Protein AF-A0A533WDY1-F1 (afdb_monomer)

Structure (mmCIF, N/CA/C/O backbone):
data_AF-A0A533WDY1-F1
#
_entry.id   AF-A0A533WDY1-F1
#
loop_
_atom_site.group_PDB
_atom_site.id
_atom_site.type_symbol
_atom_site.label_atom_id
_atom_site.label_alt_id
_atom_site.label_comp_id
_atom_site.label_asym_id
_atom_site.label_entity_id
_atom_site.label_seq_id
_atom_site.pdbx_PDB_ins_code
_atom_site.Cartn_x
_atom_site.Cartn_y
_atom_site.Cartn_z
_atom_site.occupancy
_atom_site.B_iso_or_equiv
_atom_site.auth_seq_id
_atom_site.auth_comp_id
_atom_site.auth_asym_id
_atom_site.auth_atom_id
_atom_site.pdbx_PDB_model_num
ATOM 1 N N . MET A 1 1 ? 35.610 -53.688 -42.847 1.00 41.84 1 MET A N 1
ATOM 2 C CA . MET A 1 1 ? 35.176 -52.274 -42.911 1.00 41.84 1 MET A CA 1
ATOM 3 C C . MET A 1 1 ? 34.195 -52.022 -41.773 1.00 41.84 1 MET A C 1
ATOM 5 O O . MET A 1 1 ? 33.265 -52.800 -41.609 1.00 41.84 1 MET A O 1
ATOM 9 N N . GLN A 1 2 ? 34.498 -51.041 -40.918 1.00 41.91 2 GLN A N 1
ATOM 10 C CA . GLN A 1 2 ? 33.880 -50.808 -39.604 1.00 41.91 2 GLN A CA 1
ATOM 11 C C . GLN A 1 2 ? 32.393 -50.424 -39.673 1.00 41.91 2 GLN A C 1
ATOM 13 O O . GLN A 1 2 ? 32.012 -49.519 -40.414 1.00 41.91 2 GLN A O 1
ATOM 18 N N . ARG A 1 3 ? 31.581 -51.061 -38.815 1.00 45.38 3 ARG A N 1
ATOM 19 C CA . ARG A 1 3 ? 30.247 -50.586 -38.418 1.00 45.38 3 ARG A CA 1
ATOM 20 C C . ARG A 1 3 ? 30.391 -49.198 -37.789 1.00 45.38 3 ARG A C 1
ATOM 22 O O . ARG A 1 3 ? 31.098 -49.048 -36.797 1.00 45.38 3 ARG A O 1
ATOM 29 N N . ARG A 1 4 ? 29.722 -48.195 -38.358 1.00 45.75 4 ARG A N 1
ATOM 30 C CA . ARG A 1 4 ? 29.594 -46.869 -37.747 1.00 45.75 4 ARG A CA 1
ATOM 31 C C . ARG A 1 4 ? 28.451 -46.923 -36.739 1.00 45.75 4 ARG A C 1
ATOM 33 O O . ARG A 1 4 ? 27.290 -47.000 -37.126 1.00 45.75 4 ARG A O 1
ATOM 40 N N . THR A 1 5 ? 28.790 -46.942 -35.458 1.00 46.66 5 THR A N 1
ATOM 41 C CA . THR A 1 5 ? 27.829 -46.785 -34.365 1.00 46.66 5 THR A CA 1
ATOM 42 C C . THR A 1 5 ? 27.235 -45.380 -34.448 1.00 46.66 5 THR A C 1
ATOM 44 O O . THR A 1 5 ? 27.966 -44.399 -34.339 1.00 46.66 5 THR A O 1
ATOM 47 N N . VAL A 1 6 ? 25.925 -45.271 -34.673 1.00 53.97 6 VAL A N 1
ATOM 48 C CA . VAL A 1 6 ? 25.203 -43.998 -34.560 1.00 53.97 6 VAL A CA 1
ATOM 49 C C . VAL A 1 6 ? 24.959 -43.760 -33.074 1.00 53.97 6 VAL A C 1
ATOM 51 O O . VAL A 1 6 ? 24.160 -44.456 -32.454 1.00 53.97 6 VAL A O 1
ATOM 54 N N . ILE A 1 7 ? 25.695 -42.818 -32.491 1.00 43.84 7 ILE A N 1
ATOM 55 C CA . ILE A 1 7 ? 25.435 -42.331 -31.138 1.00 43.84 7 ILE A CA 1
ATOM 56 C C . ILE A 1 7 ? 24.378 -41.238 -31.276 1.00 43.84 7 ILE A C 1
ATOM 58 O O . ILE A 1 7 ? 24.679 -40.130 -31.717 1.00 43.84 7 ILE A O 1
ATOM 62 N N . THR A 1 8 ? 23.135 -41.550 -30.921 1.00 41.22 8 THR A N 1
ATOM 63 C CA . THR A 1 8 ? 22.111 -40.529 -30.691 1.00 41.22 8 THR A CA 1
ATOM 64 C C . THR A 1 8 ? 22.488 -39.785 -29.416 1.00 41.22 8 THR A C 1
ATOM 66 O O . THR A 1 8 ? 22.165 -40.219 -28.313 1.00 41.22 8 THR A O 1
ATOM 69 N N . ILE A 1 9 ? 23.214 -38.678 -29.553 1.00 41.12 9 ILE A N 1
ATOM 70 C CA . ILE A 1 9 ? 23.353 -37.721 -28.460 1.00 41.12 9 ILE A CA 1
ATOM 71 C C . ILE A 1 9 ? 22.032 -36.957 -28.414 1.00 41.12 9 ILE A C 1
ATOM 73 O O . ILE A 1 9 ? 21.782 -36.084 -29.244 1.00 41.12 9 ILE A O 1
ATOM 77 N N . VAL A 1 10 ? 21.169 -37.294 -27.456 1.00 36.31 10 VAL A N 1
ATOM 78 C CA . VAL A 1 10 ? 20.096 -36.388 -27.039 1.00 36.31 10 VAL A CA 1
ATOM 79 C C . VAL A 1 10 ? 20.787 -35.244 -26.307 1.00 36.31 10 VAL A C 1
ATOM 81 O O . VAL A 1 10 ? 20.952 -35.270 -25.090 1.00 36.31 10 VAL A O 1
ATOM 84 N N . ILE A 1 11 ? 21.271 -34.255 -27.059 1.00 39.94 11 ILE A N 1
ATOM 85 C CA . ILE A 1 11 ? 21.540 -32.949 -26.475 1.00 39.94 11 ILE A CA 1
ATOM 86 C C . ILE A 1 11 ? 20.151 -32.430 -26.140 1.00 39.94 11 ILE A C 1
ATOM 88 O O . ILE A 1 11 ? 19.385 -32.073 -27.035 1.00 39.94 11 ILE A O 1
ATOM 92 N N . VAL A 1 12 ? 19.802 -32.436 -24.854 1.00 34.75 12 VAL A N 1
ATOM 93 C CA . VAL A 1 12 ? 18.805 -31.495 -24.359 1.00 34.75 12 VAL A CA 1
ATOM 94 C C . VAL A 1 12 ? 19.393 -30.141 -24.710 1.00 34.75 12 VAL A C 1
ATOM 96 O O . VAL A 1 12 ? 20.284 -29.638 -24.029 1.00 34.75 12 VAL A O 1
ATOM 99 N N . VAL A 1 13 ? 18.978 -29.600 -25.853 1.00 36.69 13 VAL A N 1
ATOM 100 C CA . VAL A 1 13 ? 19.162 -28.195 -26.152 1.00 36.69 13 VAL A CA 1
ATOM 101 C C . VAL A 1 13 ? 18.313 -27.522 -25.090 1.00 36.69 13 VAL A C 1
ATOM 103 O O . VAL A 1 13 ? 17.112 -27.333 -25.260 1.00 36.69 13 VAL A O 1
ATOM 106 N N . ALA A 1 14 ? 18.930 -27.231 -23.944 1.00 38.19 14 ALA A N 1
ATOM 107 C CA . ALA A 1 14 ? 18.534 -26.085 -23.166 1.00 38.19 14 ALA A CA 1
ATOM 108 C C . ALA A 1 14 ? 18.624 -24.952 -24.177 1.00 38.19 14 ALA A C 1
ATOM 110 O O . ALA A 1 14 ? 19.719 -24.531 -24.558 1.00 38.19 14 ALA A O 1
ATOM 111 N N . ALA A 1 15 ? 17.474 -24.594 -24.744 1.00 36.44 15 ALA A N 1
ATOM 112 C CA . ALA A 1 15 ? 17.340 -23.415 -25.553 1.00 36.44 15 ALA A CA 1
ATOM 113 C C . ALA A 1 15 ? 17.716 -22.273 -24.616 1.00 36.44 15 ALA A C 1
ATOM 115 O O . ALA A 1 15 ? 16.898 -21.750 -23.866 1.00 36.44 15 ALA A O 1
ATOM 116 N N . PHE A 1 16 ? 19.003 -21.939 -24.622 1.00 39.56 16 PHE A N 1
ATOM 117 C CA . PHE A 1 16 ? 19.489 -20.625 -24.298 1.00 39.56 16 PHE A CA 1
ATOM 118 C C . PHE A 1 16 ? 18.802 -19.707 -25.302 1.00 39.56 16 PHE A C 1
ATOM 120 O O . PHE A 1 16 ? 19.331 -19.406 -26.371 1.00 39.56 16 PHE A O 1
ATOM 127 N N . PHE A 1 17 ? 17.575 -19.302 -24.976 1.00 41.19 17 PHE A N 1
ATOM 128 C CA . PHE A 1 17 ? 16.960 -18.130 -25.555 1.00 41.19 17 PHE A CA 1
ATOM 129 C C . PHE A 1 17 ? 17.795 -16.935 -25.083 1.00 41.19 17 PHE A C 1
ATOM 131 O O . PHE A 1 17 ? 17.421 -16.192 -24.178 1.00 41.19 17 PHE A O 1
ATOM 138 N N . ILE A 1 18 ? 18.935 -16.721 -25.749 1.00 41.22 18 ILE A N 1
ATOM 139 C CA . ILE A 1 18 ? 19.728 -15.479 -25.758 1.00 41.22 18 ILE A CA 1
ATOM 140 C C . ILE A 1 18 ? 18.940 -14.418 -26.558 1.00 41.22 18 ILE A C 1
ATOM 142 O O . ILE A 1 18 ? 19.436 -13.737 -27.443 1.00 41.22 18 ILE A O 1
ATOM 146 N N . GLY A 1 19 ? 17.644 -14.326 -26.274 1.00 38.12 19 GLY A N 1
ATOM 147 C CA . GLY A 1 19 ? 16.681 -13.418 -26.882 1.00 38.12 19 GLY A CA 1
ATOM 148 C C . GLY A 1 19 ? 15.657 -12.892 -25.876 1.00 38.12 19 GLY A C 1
ATOM 149 O O . GLY A 1 19 ? 14.847 -12.054 -26.245 1.00 38.12 19 GLY A O 1
ATOM 150 N N . GLY A 1 20 ? 15.700 -13.345 -24.614 1.00 42.66 20 GLY A N 1
ATOM 151 C CA . GLY A 1 20 ? 14.917 -12.770 -23.513 1.00 42.66 20 GLY A CA 1
ATOM 152 C C . GLY A 1 20 ? 15.758 -11.917 -22.562 1.00 42.66 20 GLY A C 1
ATOM 153 O O . GLY A 1 20 ? 15.294 -10.894 -22.084 1.00 42.66 20 GLY A O 1
ATOM 154 N N . GLY A 1 21 ? 17.034 -12.258 -22.359 1.00 39.22 21 GLY A N 1
ATOM 155 C CA . GLY A 1 21 ? 17.834 -11.702 -21.259 1.00 39.22 21 GLY A CA 1
ATOM 156 C C . GLY A 1 21 ? 18.280 -10.243 -21.386 1.00 39.22 21 GLY A C 1
ATOM 157 O O . GLY A 1 21 ? 18.738 -9.689 -20.404 1.00 39.22 21 GLY A O 1
ATOM 158 N N . ILE A 1 22 ? 18.167 -9.605 -22.555 1.00 43.66 22 ILE A N 1
ATOM 159 C CA . ILE A 1 22 ? 18.453 -8.162 -22.709 1.00 43.66 22 ILE A CA 1
ATOM 160 C C . ILE A 1 22 ? 17.146 -7.379 -22.874 1.00 43.66 22 ILE A C 1
ATOM 162 O O . ILE A 1 22 ? 17.051 -6.240 -22.437 1.00 43.66 22 ILE A O 1
ATOM 166 N N . PHE A 1 23 ? 16.109 -7.994 -23.451 1.00 40.62 23 PHE A N 1
ATOM 167 C CA . PHE A 1 23 ? 14.823 -7.342 -23.707 1.00 40.62 23 PHE A CA 1
ATOM 168 C C . PHE A 1 23 ? 13.879 -7.394 -22.494 1.00 40.62 23 PHE A C 1
ATOM 170 O O . PHE A 1 23 ? 13.242 -6.389 -22.189 1.00 40.62 23 PHE A O 1
ATOM 177 N N . GLU A 1 24 ? 13.838 -8.505 -21.747 1.00 40.72 24 GLU A N 1
ATOM 178 C CA . GLU A 1 24 ? 13.221 -8.535 -20.411 1.00 40.72 24 GLU A CA 1
ATOM 179 C C . GLU A 1 24 ? 14.012 -7.680 -19.424 1.00 40.72 24 GLU A C 1
ATOM 181 O O . GLU A 1 24 ? 13.419 -6.931 -18.661 1.00 40.72 24 GLU A O 1
ATOM 186 N N . TYR A 1 25 ? 15.345 -7.716 -19.482 1.00 44.41 25 TYR A N 1
ATOM 187 C CA . TYR A 1 25 ? 16.199 -6.938 -18.579 1.00 44.41 25 TYR A CA 1
ATOM 188 C C . TYR A 1 25 ? 16.116 -5.424 -18.843 1.00 44.41 25 TYR A C 1
ATOM 190 O O . TYR A 1 25 ? 16.125 -4.630 -17.909 1.00 44.41 25 TYR A O 1
ATOM 198 N N . ALA A 1 26 ? 15.950 -5.004 -20.104 1.00 46.22 26 ALA A N 1
ATOM 199 C CA . ALA A 1 26 ? 15.664 -3.612 -20.454 1.00 46.22 26 ALA A CA 1
ATOM 200 C C . ALA A 1 26 ? 14.231 -3.192 -20.081 1.00 46.22 26 ALA A C 1
ATOM 202 O O . ALA A 1 26 ? 14.030 -2.057 -19.654 1.00 46.22 26 ALA A O 1
ATOM 203 N N . ARG A 1 27 ? 13.242 -4.098 -20.173 1.00 47.34 27 ARG A N 1
ATOM 204 C CA . ARG A 1 27 ? 11.901 -3.875 -19.602 1.00 47.34 27 ARG A CA 1
ATOM 205 C C . ARG A 1 27 ? 11.934 -3.733 -18.081 1.00 47.34 27 ARG A C 1
ATOM 207 O O . ARG A 1 27 ? 11.141 -2.967 -17.562 1.00 47.34 27 ARG A O 1
ATOM 214 N N . TYR A 1 28 ? 12.847 -4.423 -17.403 1.00 47.50 28 TYR A N 1
ATOM 215 C CA . TYR A 1 28 ? 13.016 -4.389 -15.947 1.00 47.50 28 TYR A CA 1
ATOM 216 C C . TYR A 1 28 ? 13.644 -3.094 -15.410 1.00 47.50 28 TYR A C 1
ATOM 218 O O . TYR A 1 28 ? 13.540 -2.822 -14.221 1.00 47.50 28 TYR A O 1
ATOM 226 N N . LEU A 1 29 ? 14.323 -2.307 -16.252 1.00 46.44 29 LEU A N 1
ATOM 227 C CA . LEU A 1 29 ? 15.026 -1.083 -15.832 1.00 46.44 29 LEU A CA 1
ATOM 228 C C . LEU A 1 29 ? 14.459 0.201 -16.449 1.00 46.44 29 LEU A C 1
ATOM 230 O O . LEU A 1 29 ? 14.826 1.295 -16.022 1.00 46.44 29 LEU A O 1
ATOM 234 N N . GLY A 1 30 ? 13.586 0.093 -17.453 1.00 48.41 30 GLY A N 1
ATOM 235 C CA . GLY A 1 30 ? 12.859 1.243 -17.984 1.00 48.41 30 GLY A CA 1
ATOM 236 C C . GLY A 1 30 ? 11.751 1.692 -17.021 1.00 48.41 30 GLY A C 1
ATOM 237 O O . GLY A 1 30 ? 11.152 0.833 -16.368 1.00 48.41 30 GLY A O 1
ATOM 238 N N . PRO A 1 31 ? 11.444 3.003 -16.930 1.00 51.56 31 PRO A N 1
ATOM 239 C CA . PRO A 1 31 ? 10.277 3.471 -16.186 1.00 51.56 31 PRO A CA 1
ATOM 240 C C . PRO A 1 31 ? 9.041 2.733 -16.706 1.00 51.56 31 PRO A C 1
ATOM 242 O O . PRO A 1 31 ? 8.751 2.774 -17.909 1.00 51.56 31 PRO A O 1
ATOM 245 N N . GLN A 1 32 ? 8.351 2.014 -15.816 1.00 54.19 32 GLN A N 1
ATOM 246 C CA . GLN A 1 32 ? 7.112 1.328 -16.158 1.00 54.19 32 GLN A CA 1
ATOM 247 C C . GLN A 1 32 ? 6.058 2.401 -16.438 1.00 54.19 32 GLN A C 1
ATOM 249 O O . GLN A 1 32 ? 5.346 2.850 -15.547 1.00 54.19 32 GLN A O 1
ATOM 254 N N . THR A 1 33 ? 5.947 2.835 -17.692 1.00 53.97 33 THR A N 1
ATOM 255 C CA . THR A 1 33 ? 4.815 3.645 -18.148 1.00 53.97 33 THR A CA 1
ATOM 256 C C . THR A 1 33 ? 3.625 2.710 -18.307 1.00 53.97 33 THR A C 1
ATOM 258 O O . THR A 1 33 ? 3.236 2.329 -19.412 1.00 53.97 33 THR A O 1
ATOM 261 N N . VAL A 1 34 ? 3.061 2.281 -17.176 1.00 57.91 34 VAL A N 1
ATOM 262 C CA . VAL A 1 34 ? 1.777 1.588 -17.164 1.00 57.91 34 VAL A CA 1
ATOM 263 C C . VAL A 1 34 ? 0.712 2.645 -17.445 1.00 57.91 34 VAL A C 1
ATOM 265 O O . VAL A 1 34 ? 0.163 3.271 -16.545 1.00 57.91 34 VAL A O 1
ATOM 268 N N . LEU A 1 35 ? 0.472 2.900 -18.733 1.00 55.00 35 LEU A N 1
ATOM 269 C CA . LEU A 1 35 ? -0.676 3.667 -19.206 1.00 55.00 35 LEU A CA 1
ATOM 270 C C . LEU A 1 35 ? -1.932 2.840 -18.920 1.00 55.00 35 LEU A C 1
ATOM 272 O O . LEU A 1 35 ? -2.336 2.007 -19.730 1.00 55.00 35 LEU A O 1
ATOM 276 N N . GLN A 1 36 ? -2.538 3.052 -17.756 1.00 57.03 36 GLN A N 1
ATOM 277 C CA . GLN A 1 36 ? -3.828 2.468 -17.410 1.00 57.03 36 GLN A CA 1
ATOM 278 C C . GLN A 1 36 ? -4.811 3.578 -17.066 1.00 57.03 36 GLN A C 1
ATOM 280 O O . GLN A 1 36 ? -4.680 4.306 -16.087 1.00 57.03 36 GLN A O 1
ATOM 285 N N . THR A 1 37 ? -5.839 3.692 -17.896 1.00 55.88 37 THR A N 1
ATOM 286 C CA . THR A 1 37 ? -7.101 4.298 -17.485 1.00 55.88 37 THR A CA 1
ATOM 287 C C . THR A 1 37 ? -7.744 3.352 -16.476 1.00 55.88 37 THR A C 1
ATOM 289 O O . THR A 1 37 ? -8.135 2.239 -16.838 1.00 55.88 37 THR A O 1
ATOM 292 N N . ASN A 1 38 ? -7.805 3.767 -15.214 1.00 67.75 38 ASN A N 1
ATOM 293 C CA . ASN A 1 38 ? -8.498 3.028 -14.167 1.00 67.75 38 ASN A CA 1
ATOM 294 C C . ASN A 1 38 ? -10.011 3.173 -14.369 1.00 67.75 38 ASN A C 1
ATOM 296 O O . ASN A 1 38 ? -10.502 4.273 -14.609 1.00 67.75 38 ASN A O 1
ATOM 300 N N . GLY A 1 39 ? -10.758 2.067 -14.275 1.00 70.62 39 GLY A N 1
ATOM 301 C CA . GLY A 1 39 ? -12.224 2.097 -14.385 1.00 70.62 39 GLY A CA 1
ATOM 302 C C . GLY A 1 39 ? -12.902 2.858 -13.239 1.00 70.62 39 GLY A C 1
ATOM 303 O O . GLY A 1 39 ? -14.021 3.335 -13.403 1.00 70.62 39 GLY A O 1
ATOM 304 N N . ASP A 1 40 ? -12.210 2.997 -12.106 1.00 81.31 40 ASP A N 1
ATOM 305 C CA . ASP A 1 40 ? -12.603 3.862 -10.998 1.00 81.31 40 ASP A CA 1
ATOM 306 C C . ASP A 1 40 ? -11.980 5.252 -11.190 1.00 81.31 40 ASP A C 1
ATOM 308 O O . ASP A 1 40 ? -10.784 5.455 -10.972 1.00 81.31 40 ASP A O 1
ATOM 312 N N . MET A 1 41 ? -12.799 6.194 -11.662 1.00 81.25 41 MET A N 1
ATOM 313 C CA . MET A 1 41 ? -12.404 7.587 -11.896 1.00 81.25 41 MET A CA 1
ATOM 314 C C . MET A 1 41 ? -12.526 8.470 -10.649 1.00 81.25 41 MET A C 1
ATOM 316 O O . MET A 1 41 ? -12.146 9.638 -10.703 1.00 81.25 41 MET A O 1
ATOM 320 N N . GLU A 1 42 ? -13.097 7.947 -9.564 1.00 84.75 42 GLU A N 1
ATOM 321 C CA . GLU A 1 42 ? -13.398 8.709 -8.353 1.00 84.75 42 GLU A CA 1
ATOM 322 C C . GLU A 1 42 ? -12.302 8.532 -7.304 1.00 84.75 42 GLU A C 1
ATOM 324 O O . GLU A 1 42 ? -11.817 9.518 -6.749 1.00 84.75 42 GLU A O 1
ATOM 329 N N . HIS A 1 43 ? -11.872 7.291 -7.072 1.00 87.44 43 HIS A N 1
ATOM 330 C CA . HIS A 1 43 ? -10.936 6.965 -5.996 1.00 87.44 43 HIS A CA 1
ATOM 331 C C . HIS A 1 43 ? -9.499 6.791 -6.479 1.00 87.44 43 HIS A C 1
ATOM 333 O O . HIS A 1 43 ? -8.560 7.011 -5.718 1.00 87.44 43 HIS A O 1
ATOM 339 N N . CYS A 1 44 ? -9.312 6.384 -7.735 1.00 87.88 44 CYS A N 1
ATOM 340 C CA . CYS A 1 44 ? -8.007 5.987 -8.240 1.00 87.88 44 CYS A CA 1
ATOM 341 C C . CYS A 1 44 ? -7.403 7.008 -9.199 1.00 87.88 44 CYS A C 1
ATOM 343 O O . CYS A 1 44 ? -8.069 7.576 -10.074 1.00 87.88 44 CYS A O 1
ATOM 345 N N . ARG A 1 45 ? -6.085 7.183 -9.058 1.00 85.19 45 ARG A N 1
ATOM 346 C CA . ARG A 1 45 ? -5.267 8.019 -9.936 1.00 85.19 45 ARG A CA 1
ATOM 347 C C . ARG A 1 45 ? -5.466 7.608 -11.395 1.00 85.19 45 ARG A C 1
ATOM 349 O O . ARG A 1 45 ? -5.501 6.423 -11.728 1.00 85.19 45 ARG A O 1
ATOM 356 N N . GLN A 1 46 ? -5.577 8.606 -12.262 1.00 84.62 46 GLN A N 1
ATOM 357 C CA . GLN A 1 46 ? -5.609 8.422 -13.710 1.00 84.62 46 GLN A CA 1
ATOM 358 C C . GLN A 1 46 ? -4.215 8.675 -14.291 1.00 84.62 46 GLN A C 1
ATOM 360 O O . GLN A 1 46 ? -3.512 9.573 -13.832 1.00 84.62 46 GLN A O 1
ATOM 365 N N . GLY A 1 47 ? -3.827 7.918 -15.320 1.00 83.31 47 GLY A N 1
ATOM 366 C CA . GLY A 1 47 ? -2.511 8.055 -15.950 1.00 83.31 47 GLY A CA 1
ATOM 367 C C . GLY A 1 47 ? -1.451 7.158 -15.308 1.00 83.31 47 GLY A C 1
ATOM 368 O O . GLY A 1 47 ? -1.732 6.006 -14.990 1.00 83.31 47 GLY A O 1
ATOM 369 N N . SER A 1 48 ? -0.219 7.659 -15.180 1.00 85.62 48 SER A N 1
ATOM 370 C CA . SER A 1 48 ? 0.895 6.880 -14.626 1.00 85.62 48 SER A CA 1
ATOM 371 C C . SER A 1 48 ? 0.757 6.756 -13.109 1.00 85.62 48 SER A C 1
ATOM 373 O O . SER A 1 48 ? 0.843 7.748 -12.390 1.00 85.62 48 SER A O 1
ATOM 375 N N . VAL A 1 49 ? 0.550 5.536 -12.609 1.00 87.81 49 VAL A N 1
ATOM 376 C CA . VAL A 1 49 ? 0.325 5.310 -11.171 1.00 87.81 49 VAL A CA 1
ATOM 377 C C . VAL A 1 49 ? 1.589 5.367 -10.318 1.00 87.81 49 VAL A C 1
ATOM 379 O O . VAL A 1 49 ? 1.485 5.519 -9.108 1.00 87.81 49 VAL A O 1
ATOM 382 N N . LEU A 1 50 ? 2.763 5.247 -10.941 1.00 88.06 50 LEU A N 1
ATOM 383 C CA . LEU A 1 50 ?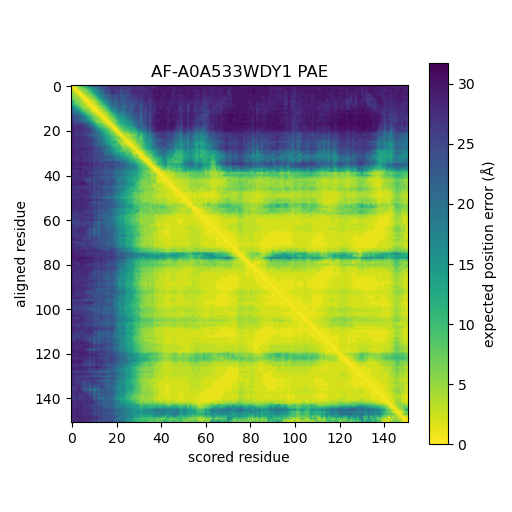 4.051 5.350 -10.254 1.00 88.06 50 LEU A CA 1
ATOM 384 C C . LEU A 1 50 ? 4.627 6.767 -10.305 1.00 88.06 50 LEU A C 1
ATOM 386 O O . LEU A 1 50 ? 5.675 6.999 -9.719 1.00 88.06 50 LEU A O 1
ATOM 390 N N . GLU A 1 51 ? 3.971 7.705 -10.998 1.00 87.19 51 GLU A N 1
ATOM 391 C CA . GLU A 1 51 ? 4.483 9.068 -11.149 1.00 87.19 51 GLU A CA 1
ATOM 392 C C . GLU A 1 51 ? 4.681 9.740 -9.787 1.00 87.19 51 GLU A C 1
ATOM 394 O O . GLU A 1 51 ? 3.720 10.032 -9.071 1.00 87.19 51 GLU A O 1
ATOM 399 N N . GLY A 1 52 ? 5.944 10.027 -9.469 1.00 85.00 52 GLY A N 1
ATOM 400 C CA . GLY A 1 52 ? 6.338 10.679 -8.223 1.00 85.00 52 GLY A CA 1
ATOM 401 C C . GLY A 1 52 ? 6.700 9.717 -7.093 1.00 85.00 52 GLY A C 1
ATOM 402 O O . GLY A 1 52 ? 7.086 10.200 -6.033 1.00 85.00 52 GLY A O 1
ATOM 403 N N . ALA A 1 53 ? 6.624 8.401 -7.313 1.00 85.19 53 ALA A N 1
ATOM 404 C CA . ALA A 1 53 ? 7.149 7.412 -6.381 1.00 85.19 53 ALA A CA 1
ATOM 405 C C . ALA A 1 53 ? 8.683 7.349 -6.449 1.00 85.19 53 ALA A C 1
ATOM 407 O O . ALA A 1 53 ? 9.300 7.418 -7.520 1.00 85.19 53 ALA A O 1
ATOM 408 N N . GLY A 1 54 ? 9.330 7.175 -5.299 1.00 79.00 54 GLY A N 1
ATOM 409 C CA . GLY A 1 54 ? 10.766 6.943 -5.241 1.00 79.00 54 GLY A CA 1
ATOM 410 C C . GLY A 1 54 ? 11.155 5.641 -5.952 1.00 79.00 54 GLY A C 1
ATOM 411 O O . GLY A 1 54 ? 10.580 4.581 -5.721 1.00 79.00 54 GLY A O 1
ATOM 412 N N . ARG A 1 55 ? 12.197 5.681 -6.797 1.00 80.50 55 ARG A N 1
ATOM 413 C CA . ARG A 1 55 ? 12.785 4.482 -7.438 1.00 80.50 55 ARG A CA 1
ATOM 414 C C . ARG A 1 55 ? 11.748 3.614 -8.186 1.00 80.50 55 ARG A C 1
ATOM 416 O O . ARG A 1 55 ? 11.775 2.388 -8.064 1.00 80.50 55 ARG A O 1
ATOM 423 N N . GLU A 1 56 ? 10.897 4.252 -8.994 1.00 80.56 56 GLU A N 1
ATOM 424 C CA . GLU A 1 56 ? 9.789 3.640 -9.757 1.00 80.56 56 GLU A CA 1
ATOM 425 C C . GLU A 1 56 ? 10.157 2.326 -10.474 1.00 80.56 56 GLU A C 1
ATOM 427 O O . GLU A 1 56 ? 9.357 1.397 -10.535 1.00 80.56 56 GLU A O 1
ATOM 432 N N . SER A 1 57 ? 11.385 2.212 -10.993 1.00 78.94 57 SER A N 1
ATOM 433 C CA . SER A 1 57 ? 11.859 1.032 -11.730 1.00 78.94 57 SER A CA 1
ATOM 434 C C . SER A 1 57 ? 11.970 -0.251 -10.896 1.00 78.94 57 SER A C 1
ATOM 436 O O . SER A 1 57 ? 12.161 -1.320 -11.470 1.00 78.94 57 SER A O 1
ATOM 438 N N . ARG A 1 58 ? 11.871 -0.177 -9.562 1.00 83.81 58 ARG A N 1
ATOM 439 C CA . ARG A 1 58 ? 11.884 -1.363 -8.688 1.00 83.81 58 ARG A CA 1
ATOM 440 C C . ARG A 1 58 ? 10.535 -2.069 -8.609 1.00 83.81 58 ARG A C 1
ATOM 442 O O . ARG A 1 58 ? 10.501 -3.247 -8.259 1.00 83.81 58 ARG A O 1
ATOM 449 N N . PHE A 1 59 ? 9.452 -1.362 -8.907 1.00 86.00 59 PHE A N 1
ATOM 450 C CA . PHE A 1 59 ? 8.100 -1.859 -8.712 1.00 86.00 59 PHE A CA 1
ATOM 451 C C . PHE A 1 59 ? 7.568 -2.522 -9.986 1.00 86.00 59 PHE A C 1
ATOM 453 O O . PHE A 1 59 ? 7.659 -1.939 -11.068 1.00 86.00 59 PHE A O 1
ATOM 460 N N . SER A 1 60 ? 6.937 -3.696 -9.865 1.00 86.56 60 SER A N 1
ATOM 461 C CA . SER A 1 60 ? 5.901 -4.073 -10.839 1.00 86.56 60 SER A CA 1
ATOM 462 C C . SER A 1 60 ? 4.536 -3.772 -10.283 1.00 86.56 60 SER A C 1
ATOM 464 O O . SER A 1 60 ? 4.200 -4.139 -9.159 1.00 86.56 60 SER A O 1
ATOM 466 N N . VAL A 1 61 ? 3.725 -3.169 -11.137 1.00 87.81 61 VAL A N 1
ATOM 467 C CA . VAL A 1 61 ? 2.320 -2.914 -10.866 1.00 87.81 61 VAL A CA 1
ATOM 468 C C . VAL A 1 61 ? 1.531 -4.209 -11.055 1.00 87.81 61 VAL A C 1
ATOM 470 O O . VAL A 1 61 ? 1.487 -4.765 -12.152 1.00 87.81 61 VAL A O 1
ATOM 473 N N . LEU A 1 62 ? 0.915 -4.690 -9.976 1.00 88.88 62 LEU A N 1
ATOM 474 C CA . LEU A 1 62 ? 0.015 -5.847 -9.957 1.00 88.88 62 LEU A CA 1
ATOM 475 C C . LEU A 1 62 ? -1.427 -5.430 -10.278 1.00 88.88 62 LEU A C 1
ATOM 477 O O . LEU A 1 62 ? -2.145 -6.140 -10.979 1.00 88.88 62 LEU A O 1
ATOM 481 N N . SER A 1 63 ? -1.837 -4.260 -9.783 1.00 89.75 63 SER A N 1
ATOM 482 C CA . SER A 1 63 ? -3.079 -3.575 -10.145 1.00 89.75 63 SER A CA 1
ATOM 483 C C . SER A 1 63 ? -2.872 -2.067 -10.065 1.00 89.75 63 SER A C 1
ATOM 485 O O . SER A 1 63 ? -2.214 -1.576 -9.154 1.00 89.75 63 SER A O 1
ATOM 487 N N . THR A 1 64 ? -3.457 -1.306 -10.986 1.00 90.50 64 THR A N 1
ATOM 488 C CA . THR A 1 64 ? -3.389 0.166 -10.969 1.00 90.50 64 THR A CA 1
ATOM 489 C C . THR A 1 64 ? -4.416 0.820 -10.065 1.00 90.50 64 THR A C 1
ATOM 491 O O . THR A 1 64 ? -4.348 2.026 -9.838 1.00 90.50 64 THR A O 1
ATOM 494 N N . CYS A 1 65 ? -5.369 0.038 -9.573 1.00 91.50 65 CYS A N 1
ATOM 495 C CA . CYS A 1 65 ? -6.384 0.465 -8.632 1.00 91.50 65 CYS A CA 1
ATOM 496 C C . CYS A 1 65 ? -6.833 -0.757 -7.840 1.00 91.50 65 CYS A C 1
ATOM 498 O O . CYS A 1 65 ? -7.504 -1.651 -8.358 1.00 91.50 65 CYS A O 1
ATOM 500 N N . GLU A 1 66 ? -6.408 -0.820 -6.592 1.00 94.62 66 GLU A N 1
ATOM 501 C CA . GLU A 1 66 ? -6.778 -1.853 -5.647 1.00 94.62 66 GLU A CA 1
ATOM 502 C C . GLU A 1 66 ? -7.327 -1.200 -4.390 1.00 94.62 66 GLU A C 1
ATOM 504 O O . GLU A 1 66 ? -6.876 -0.130 -3.976 1.00 94.62 66 GLU A O 1
ATOM 509 N N . ARG A 1 67 ? -8.314 -1.862 -3.798 1.00 96.00 67 ARG A N 1
ATOM 510 C CA . ARG A 1 67 ? -8.967 -1.414 -2.577 1.00 96.00 67 ARG A CA 1
ATOM 511 C C . ARG A 1 67 ? -8.519 -2.286 -1.416 1.00 96.00 67 ARG A C 1
ATOM 513 O O . ARG A 1 67 ? -8.529 -3.512 -1.537 1.00 96.00 67 ARG A O 1
ATOM 520 N N . ALA A 1 68 ? -8.232 -1.676 -0.271 1.00 97.81 68 ALA A N 1
ATOM 521 C CA . ALA A 1 68 ? -8.026 -2.395 0.982 1.00 97.81 68 ALA A CA 1
ATOM 522 C C . ALA A 1 68 ? -8.662 -1.669 2.168 1.00 97.81 68 ALA A C 1
ATOM 524 O O . ALA A 1 68 ? -8.831 -0.453 2.163 1.00 97.81 68 ALA A O 1
ATOM 525 N N . ILE A 1 69 ? -9.019 -2.432 3.198 1.00 98.56 69 ILE A N 1
ATOM 526 C CA . ILE A 1 69 ? -9.474 -1.902 4.485 1.00 98.56 69 ILE A CA 1
ATOM 527 C C . ILE A 1 69 ? -8.672 -2.590 5.577 1.00 98.56 69 ILE A C 1
ATOM 529 O O . ILE A 1 69 ? -8.479 -3.806 5.503 1.00 98.56 69 ILE A O 1
ATOM 533 N N . GLY A 1 70 ? -8.238 -1.843 6.587 1.00 98.44 70 GLY A N 1
ATOM 534 C CA . GLY A 1 70 ? -7.488 -2.400 7.708 1.00 98.44 70 GLY A CA 1
ATOM 535 C C . GLY A 1 70 ? -7.251 -1.414 8.842 1.00 98.44 70 GLY A C 1
ATOM 536 O O . GLY A 1 70 ? -7.778 -0.299 8.825 1.00 98.44 70 GLY A O 1
ATOM 537 N N . ILE A 1 71 ? -6.463 -1.850 9.823 1.00 98.62 71 ILE A N 1
ATOM 538 C CA . ILE A 1 71 ? -6.025 -1.040 10.966 1.00 98.62 71 ILE A CA 1
ATOM 539 C C . ILE A 1 71 ? -4.590 -0.564 10.746 1.00 98.62 71 ILE A C 1
ATOM 541 O O . ILE A 1 71 ? -3.733 -1.348 10.345 1.00 98.62 71 ILE A O 1
ATOM 545 N N . VAL A 1 72 ? -4.337 0.719 10.993 1.00 98.12 72 VAL A N 1
ATOM 546 C CA . VAL A 1 72 ? -3.024 1.348 10.792 1.00 98.12 72 VAL A CA 1
ATOM 547 C C . VAL A 1 72 ? -2.067 1.027 11.938 1.00 98.12 72 VAL A C 1
ATOM 549 O O . VAL A 1 72 ? -2.410 1.185 13.114 1.00 98.12 72 VAL A O 1
ATOM 552 N N . HIS A 1 73 ? -0.845 0.651 11.575 1.00 96.69 73 HIS A N 1
ATOM 553 C CA . HIS A 1 73 ? 0.277 0.355 12.455 1.00 96.69 73 HIS A CA 1
ATOM 554 C C . HIS A 1 73 ? 1.548 1.079 11.997 1.00 96.69 73 HIS A C 1
ATOM 556 O O . HIS A 1 73 ? 1.706 1.424 10.827 1.00 96.69 73 HIS A O 1
ATOM 562 N N . ASP A 1 74 ? 2.466 1.268 12.944 1.00 92.44 74 ASP A N 1
ATOM 563 C CA . ASP A 1 74 ? 3.812 1.804 12.731 1.00 92.44 74 ASP A CA 1
ATOM 564 C C . ASP A 1 74 ? 3.870 3.188 12.072 1.00 92.44 74 ASP A C 1
ATOM 566 O O . ASP A 1 74 ? 4.863 3.516 11.453 1.00 92.44 74 ASP A O 1
ATOM 570 N N . MET A 1 75 ? 2.844 4.027 12.254 1.00 89.81 75 MET A N 1
ATOM 571 C CA . MET A 1 75 ? 2.717 5.355 11.639 1.00 89.81 75 MET A CA 1
ATOM 572 C C . MET A 1 75 ? 3.641 6.441 12.227 1.00 89.81 75 MET A C 1
ATOM 574 O O . MET A 1 75 ? 3.844 7.494 11.621 1.00 89.81 75 MET A O 1
ATOM 578 N N . GLU A 1 76 ? 4.201 6.245 13.420 1.00 76.00 76 GLU A N 1
ATOM 579 C CA . GLU A 1 76 ? 5.046 7.255 14.070 1.00 76.00 76 GLU A CA 1
ATOM 580 C C . GLU A 1 76 ? 6.459 7.277 13.467 1.00 76.00 76 GLU A C 1
ATOM 582 O O . GLU A 1 76 ? 7.162 6.275 13.490 1.00 76.00 76 GLU A O 1
ATOM 587 N N . GLY A 1 77 ? 6.900 8.439 12.965 1.00 73.31 77 GLY A N 1
ATOM 588 C CA . GLY A 1 77 ? 8.248 8.604 12.392 1.00 73.31 77 GLY A CA 1
ATOM 589 C C . GLY A 1 77 ? 8.407 8.105 10.951 1.00 73.31 77 GLY A C 1
ATOM 590 O O . GLY A 1 77 ? 9.525 8.017 10.467 1.00 73.31 77 GLY A O 1
ATOM 591 N N . THR A 1 78 ? 7.300 7.836 10.266 1.00 79.00 78 THR A N 1
ATOM 592 C CA . THR A 1 78 ? 7.206 7.193 8.940 1.00 79.00 78 THR A CA 1
ATOM 593 C C . THR A 1 78 ? 7.518 8.061 7.741 1.00 79.00 78 THR A C 1
ATOM 595 O O . THR A 1 78 ? 7.336 7.621 6.608 1.00 79.00 78 THR A O 1
ATOM 598 N N . LYS A 1 79 ? 7.921 9.313 7.969 1.00 85.19 79 LYS A N 1
ATOM 599 C CA . LYS A 1 79 ? 8.322 10.162 6.860 1.00 85.19 79 LYS A CA 1
ATOM 600 C C . LYS A 1 79 ? 9.712 9.729 6.413 1.00 85.19 79 LYS A C 1
ATOM 602 O O . LYS A 1 79 ? 10.689 10.046 7.089 1.00 85.19 79 LYS A O 1
ATOM 607 N N . GLU A 1 80 ? 9.752 8.997 5.313 1.00 85.44 80 GLU A N 1
ATOM 608 C CA . GLU A 1 80 ? 10.968 8.472 4.706 1.00 85.44 80 GLU A CA 1
ATOM 609 C C . GLU A 1 80 ? 11.824 9.608 4.117 1.00 85.44 80 GLU A C 1
ATOM 611 O O . GLU A 1 80 ? 11.381 10.756 3.977 1.00 85.44 80 GLU A O 1
ATOM 616 N N . ASP A 1 81 ? 13.075 9.297 3.770 1.00 85.94 81 ASP A N 1
ATOM 617 C CA . ASP A 1 81 ? 14.040 10.278 3.246 1.00 85.94 81 ASP A CA 1
ATOM 618 C C . ASP A 1 81 ? 13.585 10.926 1.922 1.00 85.94 81 ASP A C 1
ATOM 620 O O . ASP A 1 81 ? 13.958 12.064 1.625 1.00 85.94 81 ASP A O 1
ATOM 624 N N . ASP A 1 82 ? 12.784 10.219 1.119 1.00 83.31 82 ASP A N 1
ATOM 625 C CA . ASP A 1 82 ? 12.161 10.729 -0.111 1.00 83.31 82 ASP A CA 1
ATOM 626 C C . ASP A 1 82 ? 10.846 11.486 0.136 1.00 83.31 82 ASP A C 1
ATOM 628 O O . ASP A 1 82 ? 10.300 12.115 -0.7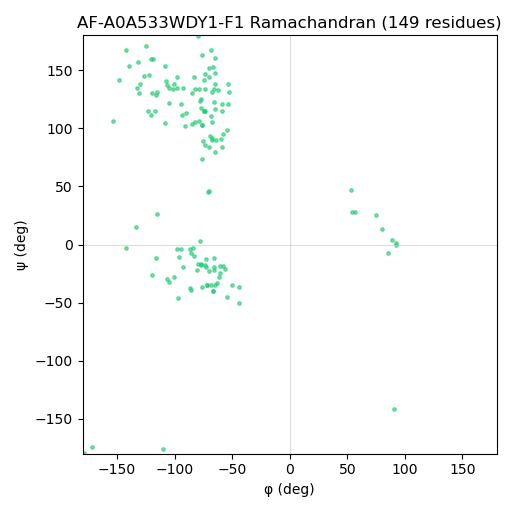73 1.00 83.31 82 ASP A O 1
ATOM 632 N N . GLY A 1 83 ? 10.407 11.544 1.393 1.00 89.88 83 GLY A N 1
ATOM 633 C CA . GLY A 1 83 ? 9.258 12.311 1.843 1.00 89.88 83 GLY A CA 1
ATOM 634 C C . GLY A 1 83 ? 7.948 11.534 1.845 1.00 89.88 83 GLY A C 1
ATOM 635 O O . GLY A 1 83 ? 6.934 12.135 2.223 1.00 89.88 83 GLY A O 1
ATOM 636 N N . ASP A 1 84 ? 7.961 10.256 1.469 1.00 91.94 84 ASP A N 1
ATOM 637 C CA . ASP A 1 84 ? 6.814 9.354 1.542 1.00 91.94 84 ASP A CA 1
ATOM 638 C C . ASP A 1 84 ? 6.415 9.122 3.004 1.00 91.94 84 ASP A C 1
ATOM 640 O O . ASP A 1 84 ? 7.255 9.132 3.902 1.00 91.94 84 ASP A O 1
ATOM 644 N N . TYR A 1 85 ? 5.121 8.931 3.267 1.00 93.56 85 TYR A N 1
ATOM 645 C CA . TYR A 1 85 ? 4.683 8.327 4.527 1.00 93.56 85 TYR A CA 1
ATOM 646 C C . TYR A 1 85 ? 4.522 6.826 4.316 1.00 93.56 85 TYR A C 1
ATOM 648 O O . TYR A 1 85 ? 3.588 6.432 3.619 1.00 93.56 85 TYR A O 1
ATOM 656 N N . GLN A 1 86 ? 5.385 6.013 4.924 1.00 93.38 86 GLN A N 1
ATOM 657 C CA . GLN A 1 86 ? 5.321 4.552 4.839 1.00 93.38 86 GLN A CA 1
ATOM 658 C C . GLN A 1 86 ? 4.774 3.948 6.135 1.00 93.38 86 GLN A C 1
ATOM 660 O O . GLN A 1 86 ? 5.374 4.119 7.187 1.00 93.38 86 GLN A O 1
ATOM 665 N N . PHE A 1 87 ? 3.677 3.198 6.094 1.00 95.12 87 PHE A N 1
ATOM 666 C CA . PHE A 1 87 ? 3.106 2.556 7.285 1.00 95.12 87 PHE A CA 1
ATOM 667 C C . PHE A 1 87 ? 2.555 1.163 6.986 1.00 95.12 87 PHE A C 1
ATOM 669 O O . PHE A 1 87 ? 2.379 0.778 5.832 1.00 95.12 87 PHE A O 1
ATOM 676 N N . ASN A 1 88 ? 2.258 0.404 8.041 1.00 96.44 88 ASN A N 1
ATOM 677 C CA . ASN A 1 88 ? 1.734 -0.951 7.926 1.00 96.44 88 ASN A CA 1
ATOM 678 C C . ASN A 1 88 ? 0.216 -0.968 8.130 1.00 96.44 88 ASN A C 1
ATOM 680 O O . ASN A 1 88 ? -0.318 -0.317 9.027 1.00 96.44 88 ASN A O 1
ATOM 684 N N . LEU A 1 89 ? -0.493 -1.743 7.314 1.00 98.19 89 LEU A N 1
ATOM 685 C CA . LEU A 1 89 ? -1.937 -1.920 7.398 1.00 98.19 89 LEU A CA 1
ATOM 686 C C . LEU A 1 89 ? -2.264 -3.385 7.708 1.00 98.19 89 LEU A C 1
ATOM 688 O O . LEU A 1 89 ? -2.042 -4.278 6.882 1.00 98.19 89 LEU A O 1
ATOM 692 N N . ASP A 1 90 ? -2.840 -3.649 8.882 1.00 98.44 90 ASP A N 1
ATOM 693 C CA . ASP A 1 90 ? -3.429 -4.955 9.185 1.00 98.44 90 ASP A CA 1
ATOM 694 C C . ASP A 1 90 ? -4.765 -5.076 8.451 1.00 98.44 90 ASP A C 1
ATOM 696 O O . ASP A 1 90 ? -5.823 -4.655 8.928 1.00 98.44 90 ASP A O 1
ATOM 700 N N . VAL A 1 91 ? -4.690 -5.586 7.223 1.00 98.44 91 VAL A N 1
ATOM 701 C CA . VAL A 1 91 ? -5.841 -5.658 6.323 1.00 98.44 91 VAL A CA 1
ATOM 702 C C . VAL A 1 91 ? -6.879 -6.688 6.778 1.00 98.44 91 VAL A C 1
ATOM 704 O O . VAL A 1 91 ? -6.539 -7.773 7.253 1.00 98.44 91 VAL A O 1
ATOM 707 N N . GLU A 1 92 ? -8.160 -6.387 6.568 1.00 98.56 92 GLU A N 1
ATOM 708 C CA . GLU A 1 92 ? -9.270 -7.290 6.875 1.00 98.56 92 GLU A CA 1
ATOM 709 C C . GLU A 1 92 ? -9.237 -8.564 6.010 1.00 98.56 92 GLU A C 1
ATOM 711 O O . GLU A 1 92 ? -8.638 -8.609 4.934 1.00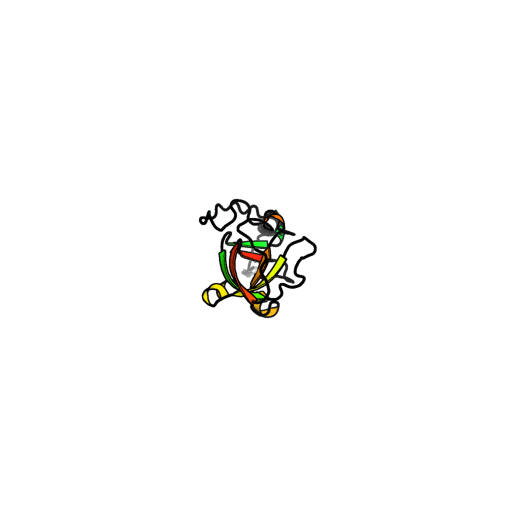 98.56 92 GLU A O 1
ATOM 716 N N . GLY A 1 93 ? -9.930 -9.615 6.467 1.00 98.12 93 GLY A N 1
ATOM 717 C CA . GLY A 1 93 ? -9.895 -10.962 5.878 1.00 98.12 93 GLY A CA 1
ATOM 718 C C . GLY A 1 93 ? -9.969 -11.029 4.342 1.00 98.12 93 GLY A C 1
ATOM 719 O O . GLY A 1 93 ? -9.102 -11.668 3.743 1.00 98.12 93 GLY A O 1
ATOM 720 N N . PRO A 1 94 ? -10.931 -10.357 3.675 1.00 97.81 94 PRO A N 1
ATOM 721 C CA . PRO A 1 94 ? -11.036 -10.370 2.212 1.00 97.81 94 PRO A CA 1
ATOM 722 C C . PRO A 1 94 ? -9.808 -9.812 1.471 1.00 97.81 94 PRO A C 1
ATOM 724 O O . PRO A 1 94 ? -9.567 -10.177 0.321 1.00 97.81 94 PRO A O 1
ATOM 727 N N . TYR A 1 95 ? -9.024 -8.952 2.122 1.00 97.94 95 TYR A N 1
ATOM 728 C CA . TYR A 1 95 ? -7.859 -8.274 1.550 1.00 97.94 95 TYR A CA 1
ATOM 729 C C . TYR A 1 95 ? -6.538 -8.959 1.886 1.00 97.94 95 TYR A C 1
ATOM 731 O O . TYR A 1 95 ? -5.505 -8.575 1.347 1.00 97.94 95 TYR A O 1
ATOM 739 N N . LYS A 1 96 ? -6.537 -10.028 2.696 1.00 97.25 96 LYS A N 1
ATOM 740 C CA . LYS A 1 96 ? -5.319 -10.816 2.958 1.00 97.25 96 LYS A CA 1
ATOM 741 C C . LYS A 1 96 ? -4.696 -11.393 1.676 1.00 97.25 96 LYS A C 1
ATOM 743 O O . LYS A 1 96 ? -3.509 -11.693 1.671 1.00 97.25 96 LYS A O 1
ATOM 748 N N . ARG A 1 97 ? -5.454 -11.472 0.569 1.00 96.31 97 ARG A N 1
ATOM 749 C CA . ARG A 1 97 ? -4.946 -11.811 -0.778 1.00 96.31 97 ARG A CA 1
ATOM 750 C C . ARG A 1 97 ? -3.901 -10.832 -1.329 1.00 96.31 97 ARG A C 1
ATOM 752 O O . ARG A 1 97 ? -3.236 -11.169 -2.301 1.00 96.31 97 ARG A O 1
ATOM 759 N N . LEU A 1 98 ? -3.819 -9.624 -0.770 1.00 96.44 98 LEU A N 1
ATOM 760 C CA . LEU A 1 98 ? -2.867 -8.592 -1.181 1.00 96.44 98 LEU A CA 1
ATOM 761 C C . LEU A 1 98 ? -1.475 -8.825 -0.594 1.00 96.44 98 LEU A C 1
ATOM 763 O O . LEU A 1 98 ? -0.503 -8.271 -1.093 1.00 96.44 98 LEU A O 1
ATOM 767 N N . LEU A 1 99 ? -1.372 -9.664 0.436 1.00 96.25 99 LEU A N 1
ATOM 768 C CA . LEU A 1 99 ? -0.118 -9.977 1.102 1.00 96.25 99 LEU A CA 1
ATOM 769 C C . LEU A 1 99 ? 0.638 -11.067 0.349 1.00 96.25 99 LEU A C 1
ATOM 771 O O . LEU A 1 99 ? 0.048 -12.036 -0.135 1.00 96.25 99 LEU A O 1
ATOM 775 N N . ASN A 1 100 ? 1.959 -10.953 0.336 1.00 92.69 100 ASN A N 1
ATOM 776 C CA . ASN A 1 100 ? 2.849 -11.999 -0.137 1.00 92.69 100 ASN A CA 1
ATOM 777 C C . ASN A 1 100 ? 3.650 -12.631 1.019 1.00 92.69 100 ASN A C 1
ATOM 779 O O . ASN A 1 100 ? 3.434 -12.360 2.205 1.00 92.69 100 ASN A O 1
ATOM 783 N N . GLN A 1 101 ? 4.565 -13.541 0.686 1.00 91.56 101 GLN A N 1
ATOM 784 C CA . GLN A 1 101 ? 5.377 -14.229 1.687 1.00 91.56 101 GLN A CA 1
ATOM 785 C C . GLN A 1 101 ? 6.320 -13.278 2.446 1.00 91.56 101 GLN A C 1
ATOM 787 O O . GLN A 1 101 ? 6.510 -13.454 3.648 1.00 91.56 101 GLN A O 1
ATOM 792 N N . GLU A 1 102 ? 6.857 -12.249 1.793 1.00 90.88 102 GLU A N 1
ATOM 793 C CA . GLU A 1 102 ? 7.726 -11.267 2.444 1.00 90.88 102 GLU A CA 1
ATOM 794 C C . GLU A 1 102 ? 6.957 -10.344 3.393 1.00 90.88 102 GLU A C 1
ATOM 796 O O . GLU A 1 102 ? 7.478 -10.052 4.471 1.00 90.88 102 GLU A O 1
ATOM 801 N N . ASN A 1 103 ? 5.705 -9.972 3.087 1.00 93.25 103 ASN A N 1
ATOM 802 C CA . ASN A 1 103 ? 4.838 -9.291 4.061 1.00 93.25 103 ASN A CA 1
ATOM 803 C C . ASN A 1 103 ? 4.731 -10.101 5.359 1.00 93.25 103 ASN A C 1
ATOM 805 O O . ASN A 1 103 ? 4.892 -9.569 6.455 1.00 93.25 103 ASN A O 1
ATOM 809 N N . ASN A 1 104 ? 4.521 -11.415 5.250 1.00 91.12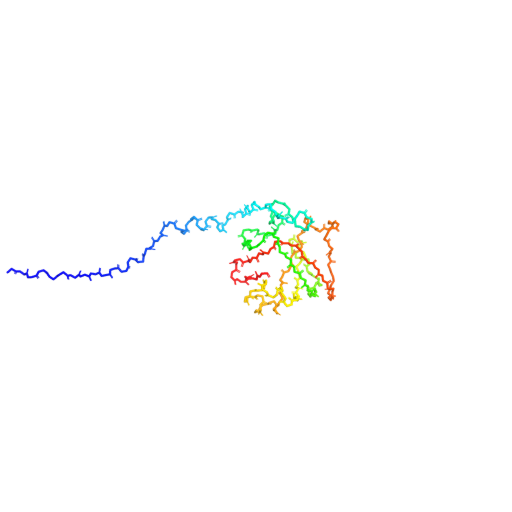 104 ASN A N 1
ATOM 810 C CA . ASN A 1 104 ? 4.430 -12.292 6.418 1.00 91.12 104 ASN A CA 1
ATOM 811 C C . ASN A 1 104 ? 5.760 -12.412 7.175 1.00 91.12 104 ASN A C 1
ATOM 813 O O . ASN A 1 104 ? 5.770 -12.411 8.404 1.00 91.12 104 ASN A O 1
ATOM 817 N N . ASN A 1 105 ? 6.878 -12.503 6.453 1.00 89.94 105 ASN A N 1
ATOM 818 C CA . ASN A 1 105 ? 8.192 -12.732 7.049 1.00 89.94 105 ASN A CA 1
ATOM 819 C C . ASN A 1 105 ? 8.785 -11.485 7.718 1.00 89.94 105 ASN A C 1
ATOM 821 O O . ASN A 1 105 ? 9.485 -11.614 8.722 1.00 89.94 105 ASN A O 1
ATOM 825 N N . ARG A 1 106 ? 8.561 -10.297 7.144 1.00 87.12 106 ARG A N 1
ATOM 826 C CA . ARG A 1 106 ? 9.273 -9.063 7.523 1.00 87.12 106 ARG A CA 1
ATOM 827 C C . ARG A 1 106 ? 8.372 -7.955 8.041 1.00 87.12 106 ARG A C 1
ATOM 829 O O . ARG A 1 106 ? 8.829 -7.148 8.839 1.00 87.12 106 ARG A O 1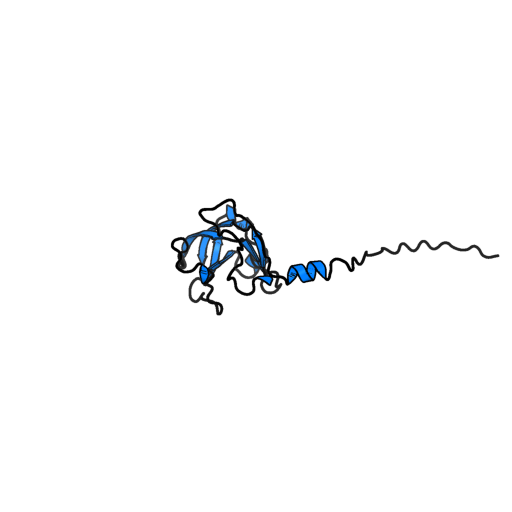
ATOM 836 N N . TRP A 1 107 ? 7.112 -7.953 7.623 1.00 89.31 107 TRP A N 1
ATOM 837 C CA . TRP A 1 107 ? 6.133 -6.915 7.950 1.00 89.31 107 TRP A CA 1
ATOM 838 C C . TRP A 1 107 ? 4.988 -7.469 8.794 1.00 89.31 107 TRP A C 1
ATOM 840 O O . TRP A 1 107 ? 3.866 -6.981 8.748 1.00 89.31 107 TRP A O 1
ATOM 850 N N . HIS A 1 108 ? 5.263 -8.538 9.549 1.00 93.31 108 HIS A N 1
ATOM 851 C CA . HIS A 1 108 ? 4.331 -9.144 10.502 1.00 93.31 108 HIS A CA 1
ATOM 852 C C . HIS A 1 108 ? 2.956 -9.517 9.909 1.00 93.31 108 HIS A C 1
ATOM 854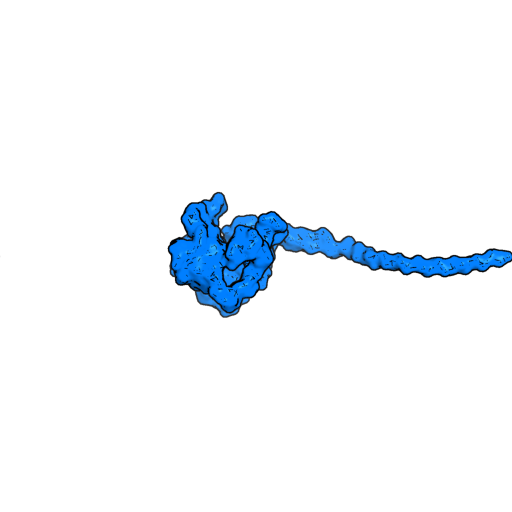 O O . HIS A 1 108 ? 1.959 -9.556 10.626 1.00 93.31 108 HIS A O 1
ATOM 860 N N . GLY A 1 109 ? 2.891 -9.815 8.607 1.00 95.19 109 GLY A N 1
ATOM 861 C CA . GLY A 1 109 ? 1.635 -10.140 7.922 1.00 95.19 109 GLY A CA 1
ATOM 862 C C . GLY A 1 109 ? 0.745 -8.924 7.647 1.00 95.19 109 GLY A C 1
ATOM 863 O O . GLY A 1 109 ? -0.476 -9.071 7.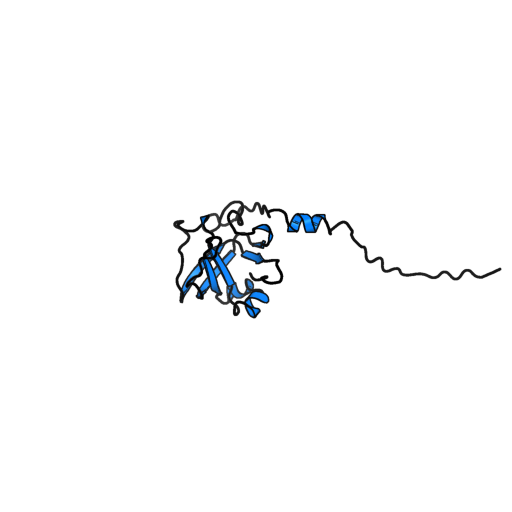531 1.00 95.19 109 GLY A O 1
ATOM 864 N N . MET A 1 110 ? 1.347 -7.739 7.551 1.00 97.19 110 MET A N 1
ATOM 865 C CA . MET A 1 110 ? 0.689 -6.481 7.209 1.00 97.19 110 MET A CA 1
ATOM 866 C C . MET A 1 110 ? 1.079 -6.016 5.803 1.00 97.19 110 MET A C 1
ATOM 868 O O . MET A 1 110 ? 2.136 -6.376 5.274 1.00 97.19 110 MET A O 1
ATOM 872 N N . LEU A 1 111 ? 0.179 -5.251 5.188 1.00 97.44 111 LEU A N 1
ATOM 873 C CA . LEU A 1 111 ? 0.392 -4.625 3.885 1.00 97.44 111 LEU A CA 1
ATOM 874 C C . LEU A 1 111 ? 1.185 -3.334 4.092 1.00 97.44 111 LEU A C 1
ATOM 876 O O . LEU A 1 111 ? 0.833 -2.566 4.988 1.00 97.44 111 LEU A O 1
ATOM 880 N N . VAL A 1 112 ? 2.220 -3.096 3.291 1.00 95.06 112 VAL A N 1
ATOM 881 C CA . VAL A 1 112 ? 2.975 -1.840 3.361 1.00 95.06 112 VAL A CA 1
ATOM 882 C C . VAL A 1 112 ? 2.253 -0.807 2.500 1.00 95.06 112 VAL A C 1
ATOM 884 O O . VAL A 1 112 ? 1.874 -1.087 1.366 1.00 95.06 112 VAL A O 1
ATOM 887 N N . ILE A 1 113 ? 2.013 0.378 3.051 1.00 95.81 113 ILE A N 1
ATOM 888 C CA . ILE A 1 113 ? 1.359 1.486 2.356 1.00 95.81 113 ILE A CA 1
ATOM 889 C C . ILE A 1 113 ? 2.318 2.668 2.318 1.00 95.81 113 ILE A C 1
ATOM 891 O O . ILE A 1 113 ? 2.812 3.080 3.363 1.00 95.81 113 ILE A O 1
ATOM 895 N N . GLU A 1 114 ? 2.511 3.249 1.136 1.00 94.12 114 GLU A N 1
ATOM 896 C CA . GLU A 1 114 ? 3.258 4.493 0.936 1.00 94.12 114 GLU A CA 1
ATOM 897 C C . GLU A 1 114 ? 2.322 5.597 0.415 1.00 94.12 114 GLU A C 1
ATOM 899 O O . GLU A 1 114 ? 1.564 5.393 -0.536 1.00 94.12 114 GLU A O 1
ATOM 904 N N . ILE A 1 115 ? 2.364 6.780 1.037 1.00 94.12 115 ILE A N 1
ATOM 905 C CA . ILE A 1 115 ? 1.708 7.999 0.539 1.00 94.12 115 ILE A CA 1
ATOM 906 C C . ILE A 1 115 ? 2.781 8.963 0.031 1.00 94.12 115 ILE A C 1
ATOM 908 O O . ILE A 1 115 ? 3.437 9.651 0.822 1.00 94.12 115 ILE A O 1
ATOM 912 N N . ILE A 1 116 ? 2.909 9.060 -1.290 1.00 92.25 116 ILE A N 1
ATOM 913 C CA . ILE A 1 116 ? 3.928 9.886 -1.947 1.00 92.25 116 ILE A CA 1
ATOM 914 C C . ILE A 1 116 ? 3.658 11.395 -1.785 1.00 92.25 116 ILE A C 1
ATOM 916 O O . ILE A 1 116 ? 2.495 11.805 -1.712 1.00 92.25 116 ILE A O 1
ATOM 920 N N . PRO A 1 117 ? 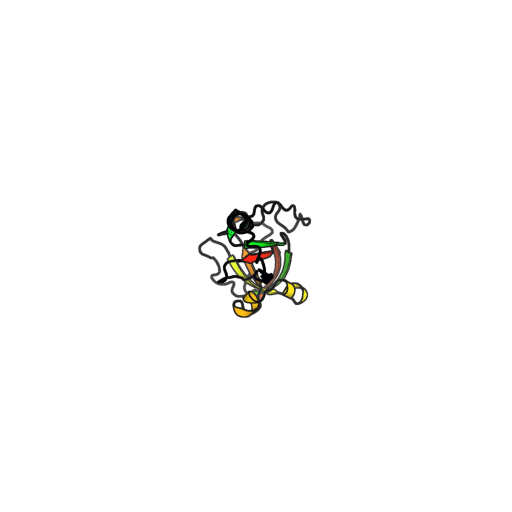4.687 12.266 -1.800 1.00 92.25 117 PRO A N 1
ATOM 921 C CA . PRO A 1 117 ? 4.553 13.711 -1.629 1.00 92.25 117 PRO A CA 1
ATOM 922 C C . PRO A 1 117 ? 3.510 14.385 -2.518 1.00 92.25 117 PRO A C 1
ATOM 924 O O . PRO A 1 117 ? 2.869 15.334 -2.076 1.00 92.25 117 PRO A O 1
ATOM 927 N N . SER A 1 118 ? 3.329 13.914 -3.757 1.00 89.44 118 SER A N 1
ATOM 928 C CA . SER A 1 118 ? 2.369 14.518 -4.691 1.00 89.44 118 SER A CA 1
ATOM 929 C C . SER A 1 118 ? 0.903 14.273 -4.309 1.00 89.44 118 SER A C 1
ATOM 931 O O . SER A 1 118 ? 0.045 15.068 -4.688 1.00 89.44 118 SER A O 1
ATOM 933 N N . ASP A 1 119 ? 0.627 13.227 -3.525 1.00 89.12 119 ASP A N 1
ATOM 934 C CA . ASP A 1 119 ? -0.712 12.890 -3.029 1.00 89.12 119 ASP A CA 1
ATOM 935 C C . ASP A 1 119 ? -1.004 13.504 -1.650 1.00 89.12 119 ASP A C 1
ATOM 937 O O . ASP A 1 119 ? -2.169 13.672 -1.264 1.00 89.12 119 ASP A O 1
ATOM 941 N N . GLN A 1 120 ? 0.046 13.897 -0.918 1.00 90.69 120 GLN A N 1
ATOM 942 C CA . GLN A 1 120 ? -0.055 14.519 0.401 1.00 90.69 120 GLN A CA 1
ATOM 943 C C . GLN A 1 120 ? -0.739 15.891 0.307 1.00 90.69 120 GLN A C 1
ATOM 945 O O . GLN A 1 120 ? -0.275 16.804 -0.372 1.00 90.69 120 GLN A O 1
ATOM 950 N N . GLY A 1 121 ? -1.843 16.063 1.038 1.00 81.56 121 GLY A N 1
ATOM 951 C CA . GLY A 1 121 ? -2.592 17.325 1.072 1.00 81.56 121 GLY A CA 1
ATOM 952 C C . GLY A 1 121 ? -3.667 17.456 -0.009 1.00 81.56 121 GLY A C 1
ATOM 953 O O . GLY A 1 121 ? -4.327 18.495 -0.078 1.00 81.56 121 GLY A O 1
ATOM 954 N N . SER A 1 122 ? -3.891 16.416 -0.818 1.00 82.88 122 SER A N 1
ATOM 955 C CA . SER A 1 122 ? -5.122 16.315 -1.601 1.00 82.88 122 SER A CA 1
ATOM 956 C C . SER A 1 122 ? -6.333 16.127 -0.673 1.00 82.88 122 SER A C 1
ATOM 958 O O . SER A 1 122 ? -6.223 15.586 0.426 1.00 82.88 122 SER A O 1
ATOM 960 N N . ASN A 1 123 ? -7.522 16.551 -1.110 1.00 82.81 123 ASN A N 1
ATOM 961 C CA . ASN A 1 123 ? -8.743 16.405 -0.302 1.00 82.81 123 ASN A CA 1
ATOM 962 C C . ASN A 1 123 ? -9.154 14.937 -0.082 1.00 82.81 123 ASN A C 1
ATOM 964 O O . ASN A 1 123 ? -9.934 14.658 0.828 1.00 82.81 123 ASN A O 1
ATOM 968 N N . SER A 1 124 ? -8.649 14.025 -0.914 1.00 83.38 124 SER A N 1
ATOM 969 C CA . SER A 1 124 ? -8.996 12.602 -0.898 1.00 83.38 124 SER A CA 1
ATOM 970 C C . SER A 1 124 ? -8.000 11.745 -0.113 1.00 83.38 124 SER A C 1
ATOM 972 O O . SER A 1 124 ? -8.289 10.582 0.146 1.00 83.38 124 SER A O 1
ATOM 974 N N . VAL A 1 125 ? -6.844 12.297 0.278 1.00 89.62 125 VAL A N 1
ATOM 975 C CA . VAL A 1 125 ? -5.786 11.563 0.983 1.00 89.62 125 VAL A CA 1
ATOM 976 C C . VAL A 1 125 ? -5.517 12.220 2.328 1.00 89.62 125 VAL A C 1
ATOM 978 O O . VAL A 1 125 ? -4.990 13.328 2.424 1.00 89.62 125 VAL A O 1
ATOM 981 N N . GLN A 1 126 ? -5.879 11.507 3.389 1.00 91.69 126 GLN A N 1
ATOM 982 C CA . GLN A 1 126 ? -5.616 11.914 4.762 1.00 91.69 126 GLN A CA 1
ATOM 983 C C . GLN A 1 126 ? -4.480 11.071 5.327 1.00 91.69 126 GLN A C 1
ATOM 985 O O . GLN A 1 126 ? -4.469 9.854 5.172 1.00 91.69 126 GLN A O 1
ATOM 990 N N . ILE A 1 127 ? -3.536 11.725 6.002 1.00 93.06 127 ILE A N 1
ATOM 991 C CA . ILE A 1 127 ? -2.463 11.042 6.726 1.00 93.06 127 ILE A CA 1
ATOM 992 C C . ILE A 1 127 ? -3.069 10.432 8.001 1.00 93.06 127 ILE A C 1
ATOM 994 O O . ILE A 1 127 ? -3.547 11.198 8.848 1.00 93.06 127 ILE A O 1
ATOM 998 N N . PRO A 1 128 ? -3.103 9.094 8.139 1.00 94.81 128 PRO A N 1
ATOM 999 C CA . PRO A 1 128 ? -3.782 8.447 9.255 1.00 94.81 128 PRO A CA 1
ATOM 1000 C C . PRO A 1 128 ? -2.935 8.463 10.534 1.00 94.81 128 PRO A C 1
ATOM 1002 O O . PRO A 1 128 ? -1.804 8.955 10.559 1.00 94.81 128 PRO A O 1
ATOM 1005 N N . LYS A 1 129 ? -3.482 7.906 11.617 1.00 94.88 129 LYS A N 1
ATOM 1006 C CA . LYS A 1 129 ? -2.786 7.638 12.881 1.00 94.88 129 LYS A CA 1
ATOM 1007 C C . LYS A 1 129 ? -2.828 6.151 13.216 1.00 94.88 129 LYS A C 1
ATOM 1009 O O . LYS A 1 129 ? -3.707 5.422 12.769 1.00 94.88 129 LYS A O 1
ATOM 1014 N N . ASN A 1 130 ? -1.906 5.716 14.072 1.00 97.06 130 ASN A N 1
ATOM 1015 C CA . ASN A 1 130 ? -1.930 4.366 14.634 1.00 97.06 130 ASN A CA 1
ATOM 1016 C C . ASN A 1 130 ? -3.289 4.048 15.273 1.00 97.06 130 ASN A C 1
ATOM 1018 O O . ASN A 1 130 ? -3.801 4.826 16.079 1.00 97.06 130 ASN A O 1
ATOM 1022 N N . GLY A 1 131 ? -3.840 2.882 14.935 1.00 97.38 131 GLY A N 1
ATOM 1023 C CA . GLY A 1 131 ? -5.139 2.410 15.408 1.00 97.38 131 GLY A CA 1
ATOM 1024 C C . GLY A 1 131 ? -6.342 2.904 14.601 1.00 97.38 131 GLY A C 1
ATOM 1025 O O . GLY A 1 131 ? -7.446 2.405 14.828 1.00 97.38 131 GLY A O 1
ATOM 1026 N N . ASP A 1 132 ? -6.161 3.825 13.649 1.00 98.00 132 ASP A N 1
ATOM 1027 C CA . ASP A 1 132 ? -7.242 4.210 12.744 1.00 98.00 132 ASP A CA 1
ATOM 1028 C C . ASP A 1 132 ? -7.639 3.016 11.870 1.00 98.00 132 ASP A C 1
ATOM 1030 O O . ASP A 1 132 ? -6.791 2.293 11.342 1.00 98.00 132 ASP A O 1
ATOM 1034 N N . ARG A 1 133 ? -8.950 2.831 11.685 1.00 98.12 133 ARG A N 1
ATOM 1035 C CA . ARG A 1 133 ? -9.479 1.938 10.655 1.00 98.12 133 ARG A CA 1
ATOM 1036 C C . ARG A 1 133 ? -9.686 2.739 9.383 1.00 98.12 133 ARG A C 1
ATOM 1038 O O . ARG A 1 133 ? -10.570 3.595 9.348 1.00 98.12 133 ARG A O 1
ATOM 1045 N N . ILE A 1 134 ? -8.916 2.431 8.349 1.00 97.50 134 ILE A N 1
ATOM 1046 C CA . ILE A 1 134 ? -8.937 3.177 7.091 1.00 97.50 134 ILE A CA 1
ATOM 1047 C C . ILE A 1 134 ? -9.353 2.303 5.919 1.00 97.50 134 ILE A C 1
ATOM 1049 O O . ILE A 1 134 ? -9.256 1.076 5.956 1.00 97.50 134 ILE A O 1
ATOM 1053 N N . GLU A 1 135 ? -9.802 2.973 4.870 1.00 97.38 135 GLU A N 1
ATOM 1054 C CA . GLU A 1 135 ? -10.034 2.417 3.549 1.00 97.38 135 GLU A CA 1
ATOM 1055 C C . GLU A 1 135 ? -9.077 3.113 2.584 1.00 97.38 135 GLU A C 1
ATOM 1057 O O . GLU A 1 135 ? -8.991 4.340 2.578 1.00 97.38 135 GLU A O 1
ATOM 1062 N N . VAL A 1 136 ? -8.334 2.330 1.808 1.00 96.44 136 VAL A N 1
ATOM 1063 C CA . VAL A 1 136 ? -7.320 2.828 0.879 1.00 96.44 136 VAL A CA 1
ATOM 1064 C C . VAL A 1 136 ? -7.624 2.371 -0.537 1.00 96.44 136 VAL A C 1
ATOM 1066 O O . VAL A 1 136 ? -8.121 1.261 -0.753 1.00 96.44 136 VAL A O 1
ATOM 1069 N N . TYR A 1 137 ? -7.288 3.242 -1.481 1.00 95.25 137 TYR A N 1
ATOM 1070 C CA . TYR A 1 137 ? -7.343 3.008 -2.915 1.00 95.25 137 TYR A CA 1
ATOM 1071 C C . TYR A 1 137 ? -6.008 3.436 -3.509 1.00 95.25 137 TYR A C 1
ATOM 1073 O O . TYR A 1 137 ? -5.536 4.537 -3.231 1.00 95.25 137 TYR A O 1
ATOM 1081 N N . GLY A 1 138 ? -5.390 2.584 -4.318 1.00 93.31 138 GLY A N 1
ATOM 1082 C CA . GLY A 1 138 ? -4.096 2.912 -4.906 1.00 93.31 138 GLY A CA 1
ATOM 1083 C C . GLY A 1 138 ? -3.561 1.826 -5.820 1.00 93.31 138 GLY A C 1
ATOM 1084 O O . GLY A 1 138 ? -4.203 0.796 -6.028 1.00 93.31 138 GLY A O 1
ATOM 1085 N N . ALA A 1 139 ? -2.378 2.061 -6.379 1.00 92.88 139 ALA A N 1
ATOM 1086 C CA . ALA A 1 139 ? -1.668 1.011 -7.087 1.00 92.88 139 ALA A CA 1
ATOM 1087 C C . ALA A 1 139 ? -1.221 -0.066 -6.097 1.00 92.88 139 ALA A C 1
ATOM 1089 O O . ALA A 1 139 ? -0.617 0.230 -5.072 1.00 92.88 139 ALA A O 1
ATOM 1090 N N . TRP A 1 140 ? -1.501 -1.318 -6.434 1.00 94.25 140 TRP A N 1
ATOM 1091 C CA . TRP A 1 140 ? -0.923 -2.464 -5.757 1.00 94.25 140 TRP A CA 1
ATOM 1092 C C . TRP A 1 140 ? 0.306 -2.892 -6.539 1.00 94.25 140 TRP A C 1
ATOM 1094 O O . TRP A 1 140 ? 0.219 -3.200 -7.733 1.00 94.25 140 TRP A O 1
ATOM 1104 N N . VAL A 1 141 ? 1.450 -2.877 -5.874 1.00 92.50 141 VAL A N 1
ATOM 1105 C CA . VAL A 1 141 ? 2.749 -3.146 -6.479 1.00 92.50 141 VAL A CA 1
ATOM 1106 C C . VAL A 1 141 ? 3.456 -4.270 -5.737 1.00 92.50 141 VAL A C 1
ATOM 1108 O O . VAL A 1 141 ? 3.019 -4.712 -4.681 1.00 92.50 141 VAL A O 1
ATOM 1111 N N . THR A 1 142 ? 4.555 -4.742 -6.306 1.00 90.44 142 THR A N 1
ATOM 1112 C CA . THR A 1 142 ? 5.533 -5.561 -5.595 1.00 90.44 142 THR A CA 1
ATOM 1113 C C . THR A 1 142 ? 6.930 -5.017 -5.877 1.00 90.44 142 THR A C 1
ATOM 1115 O O . THR A 1 142 ? 7.238 -4.680 -7.027 1.00 90.44 142 THR A O 1
ATOM 1118 N N . ASP A 1 143 ? 7.766 -4.886 -4.845 1.00 85.94 143 ASP A N 1
ATOM 1119 C CA . ASP A 1 143 ? 9.179 -4.519 -5.013 1.00 85.94 143 ASP A CA 1
ATOM 1120 C C . ASP A 1 143 ? 9.967 -5.753 -5.502 1.00 85.94 143 ASP A C 1
ATOM 1122 O O . ASP A 1 143 ? 9.933 -6.824 -4.902 1.00 85.94 143 ASP A O 1
ATOM 1126 N N . HIS A 1 144 ? 10.685 -5.650 -6.621 1.00 76.94 144 HIS A N 1
ATOM 1127 C CA . HIS A 1 144 ? 11.475 -6.772 -7.149 1.00 76.94 144 HIS A CA 1
ATOM 1128 C C . HIS A 1 144 ? 12.883 -6.881 -6.579 1.00 76.94 144 HIS A C 1
ATOM 1130 O O . HIS A 1 144 ? 13.612 -7.825 -6.906 1.00 76.94 144 HIS A O 1
ATOM 1136 N N . VAL A 1 145 ? 13.306 -5.946 -5.733 1.00 72.12 145 VAL A N 1
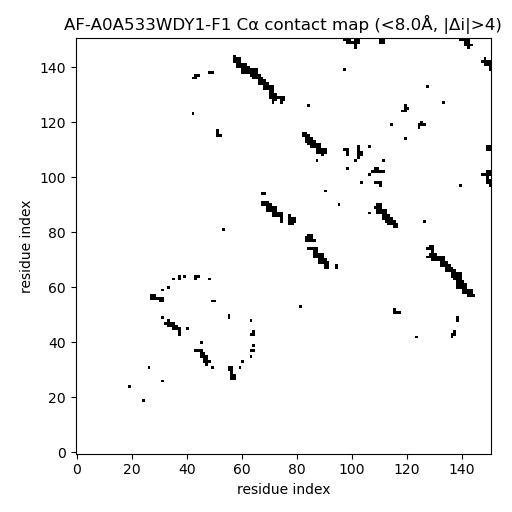ATOM 1137 C CA . VAL A 1 145 ? 14.572 -6.073 -5.026 1.00 72.12 145 VAL A CA 1
ATOM 1138 C C . VAL A 1 145 ? 14.388 -7.125 -3.937 1.00 72.12 145 VAL A C 1
ATOM 1140 O O . VAL A 1 145 ? 13.644 -6.929 -2.985 1.00 72.12 145 VAL A O 1
ATOM 1143 N N . SER A 1 146 ? 15.093 -8.253 -4.054 1.00 56.38 146 SER A N 1
ATOM 1144 C CA . SER A 1 146 ? 14.920 -9.439 -3.192 1.00 56.38 146 SER A CA 1
ATOM 1145 C C . SER A 1 146 ? 15.068 -9.179 -1.686 1.00 56.38 146 SER A C 1
ATOM 1147 O O . SER A 1 146 ? 14.572 -9.955 -0.873 1.00 56.38 146 SER A O 1
ATOM 1149 N N . ALA A 1 147 ? 15.735 -8.092 -1.293 1.00 61.75 147 ALA A N 1
ATOM 1150 C CA . ALA A 1 147 ? 15.829 -7.669 0.100 1.00 61.75 147 ALA A CA 1
ATOM 1151 C C . ALA A 1 147 ? 14.552 -6.988 0.630 1.00 61.75 147 ALA A C 1
ATOM 1153 O O . ALA A 1 147 ? 14.408 -6.883 1.847 1.00 61.75 147 ALA A O 1
ATOM 1154 N N . HIS A 1 148 ? 13.652 -6.547 -0.248 1.00 65.19 148 HIS A N 1
ATOM 1155 C CA . HIS A 1 148 ? 12.505 -5.693 0.048 1.00 65.19 148 HIS A CA 1
ATOM 1156 C C . HIS A 1 148 ? 11.207 -6.189 -0.589 1.00 65.19 148 HIS A C 1
ATOM 1158 O O . HIS A 1 148 ? 10.289 -5.401 -0.646 1.00 65.19 148 HIS A O 1
ATOM 1164 N N . ALA A 1 149 ? 11.106 -7.432 -1.071 1.00 72.88 149 ALA A N 1
ATOM 1165 C CA . ALA A 1 149 ? 10.036 -7.876 -1.975 1.00 72.88 149 ALA A CA 1
ATOM 1166 C C . ALA A 1 149 ? 8.618 -8.003 -1.374 1.00 72.88 149 ALA A C 1
ATOM 1168 O O . ALA A 1 149 ? 7.932 -9.004 -1.566 1.00 72.88 149 ALA A O 1
ATOM 1169 N N . TRP A 1 150 ? 8.189 -6.999 -0.620 1.00 79.50 150 TRP A N 1
ATOM 1170 C CA . TRP A 1 150 ? 6.868 -6.816 -0.057 1.00 79.50 150 TRP A CA 1
ATOM 1171 C C . TRP A 1 150 ? 5.867 -6.344 -1.115 1.00 79.50 150 TRP A C 1
ATOM 1173 O O . TRP A 1 150 ? 6.239 -5.915 -2.213 1.00 79.50 150 TRP A O 1
ATOM 1183 N N . ASN A 1 151 ? 4.595 -6.496 -0.755 1.00 84.00 151 ASN A N 1
ATOM 1184 C CA . ASN A 1 151 ? 3.450 -5.870 -1.405 1.00 84.00 151 ASN A CA 1
ATOM 1185 C C . ASN A 1 151 ? 2.858 -4.755 -0.548 1.00 84.00 151 ASN A C 1
ATOM 1187 O O . ASN A 1 151 ? 2.997 -4.853 0.700 1.00 84.00 151 ASN A O 1
#

Sequence (151 aa):
MQRRTVITIVIVVAAFFIGGGIFEYARYLGPQTVLQTNGDMEHCRQGSVLEGAGRESRFSVLSTCERAIGIVHDMEGTKEDDGDYQFNLDVEGPYKRLLNQENNNRWHGMLVIEIIPSDQGSNSVQIPKNGDRIEVYGAWVTDHVSAHAWN

Secondary structure (DSSP, 8-state):
-----------------TTTTTHHHHHHHS----EE--S-TTTS--EETTTT-TTGGGEEEEEEEEEEEEEEES-TT-B-TTS-EEEEEEE-GGGGGG--HHHHHHSTT-EEEEE-TTTTT-TT-----TT-EEEEEEEEEEE-STTS---

Foldseek 3Di:
DDDDDDDPPPPPPPPPCPPCVVVVVVVLQDQPQPQDQDPPPPAFDHGRQCVQPPPNSQKDFPDFKDKWKFFWAPQPPQLDPSRKRKTWGPTDDVCLVLWDPCCVVPVVSTAIDIDGPVNPPPPNDDRDDGGDIDMHIGTRIAGNPPVGGTD

Radius of gyration: 22.11 Å; Cα contacts (8 Å, |Δi|>4): 236; chains: 1; bounding box: 49×70×58 Å

Mean predicted aligned error: 11.56 Å

pLDDT: mean 78.2, std 20.63, range [34.75, 98.62]

Solvent-accessible surface area (backbone atoms only — not comparable to full-atom values): 9088 Å² total; per-residue (Å²): 136,83,85,80,80,82,78,83,74,80,69,78,71,73,76,76,60,89,74,44,72,63,60,53,50,48,60,53,64,39,76,74,77,53,80,40,83,48,91,50,77,84,73,28,66,71,45,56,72,53,73,78,48,82,71,47,41,44,50,48,77,78,33,68,60,39,74,44,44,27,36,32,35,71,48,80,84,23,64,43,98,88,50,27,40,43,32,34,27,48,47,40,79,90,40,53,79,63,50,45,71,43,10,47,74,74,48,80,60,19,36,60,44,73,49,36,59,89,53,61,79,43,98,88,44,76,88,80,50,66,71,39,76,48,76,48,60,34,62,37,45,34,34,69,49,84,94,58,46,31,44